Protein AF-A0A527VQA4-F1 (afdb_monomer)

Secondary structure (DSSP, 8-state):
-------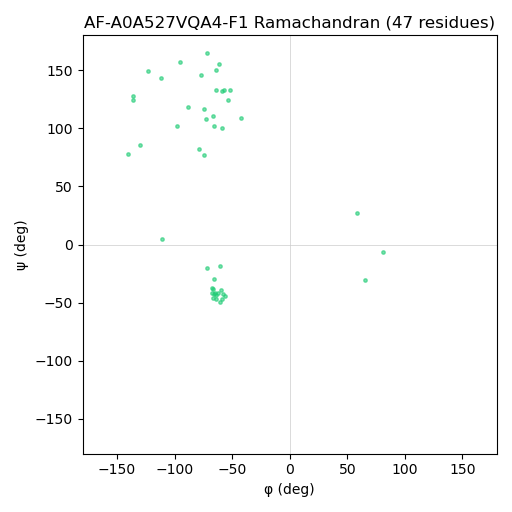--SS-TTSS-HHHHHHHHHHHHHHHHSTT------PPP-S--

Structure (mmCIF, N/CA/C/O backbone):
data_AF-A0A527VQA4-F1
#
_entry.id   AF-A0A527VQA4-F1
#
loop_
_atom_site.group_PDB
_atom_site.id
_atom_site.type_symbol
_atom_site.label_atom_id
_atom_site.label_alt_id
_atom_site.label_comp_id
_atom_site.label_asym_id
_atom_site.label_entity_id
_atom_site.label_seq_id
_atom_site.pdbx_PDB_ins_code
_atom_site.Cartn_x
_atom_site.Cartn_y
_atom_site.Cartn_z
_atom_site.occupancy
_atom_site.B_iso_or_equiv
_atom_site.auth_seq_id
_atom_site.auth_comp_id
_atom_site.auth_asym_id
_atom_site.auth_atom_id
_atom_site.pdbx_PDB_model_num
ATOM 1 N N . MET A 1 1 ? 21.066 22.685 -32.134 1.00 45.19 1 MET A N 1
ATOM 2 C CA . MET A 1 1 ? 21.375 21.536 -31.256 1.00 45.19 1 MET A CA 1
ATOM 3 C C . MET A 1 1 ? 20.152 21.273 -30.391 1.00 45.19 1 MET A C 1
ATOM 5 O O . MET A 1 1 ? 20.042 21.847 -29.320 1.00 45.19 1 MET A O 1
ATOM 9 N N . ASN A 1 2 ? 19.199 20.481 -30.890 1.00 43.97 2 ASN A N 1
ATOM 10 C CA . ASN A 1 2 ? 18.008 20.102 -30.128 1.00 43.97 2 ASN A CA 1
ATOM 11 C C . ASN A 1 2 ? 18.281 18.719 -29.547 1.00 43.97 2 ASN A C 1
ATOM 13 O O . ASN A 1 2 ? 18.269 17.733 -30.279 1.00 43.97 2 ASN A O 1
ATOM 17 N N . ALA A 1 3 ? 18.620 18.669 -28.261 1.00 47.34 3 ALA A N 1
ATOM 18 C CA . ALA A 1 3 ? 18.814 17.417 -27.551 1.00 47.34 3 ALA A CA 1
ATOM 19 C C . ALA A 1 3 ? 17.464 16.691 -27.470 1.00 47.34 3 ALA A C 1
ATOM 21 O O . ALA A 1 3 ? 16.594 17.060 -26.684 1.00 47.34 3 ALA A O 1
ATOM 22 N N . GLN A 1 4 ? 17.276 15.683 -28.321 1.00 56.94 4 GLN A N 1
ATOM 23 C CA . GLN A 1 4 ? 16.257 14.665 -28.114 1.00 56.94 4 GLN A CA 1
ATOM 24 C C . GLN A 1 4 ? 16.678 13.874 -26.875 1.00 56.94 4 GLN A C 1
ATOM 26 O O . GLN A 1 4 ? 17.700 13.191 -26.884 1.00 56.94 4 GLN A O 1
ATOM 31 N N . SER A 1 5 ? 15.924 14.029 -25.790 1.00 55.56 5 SER A N 1
ATOM 32 C CA . SER A 1 5 ? 16.024 13.203 -24.591 1.00 55.56 5 SER A CA 1
ATOM 33 C C . SER A 1 5 ? 15.762 11.751 -24.980 1.00 55.56 5 SER A C 1
ATOM 35 O O . SER A 1 5 ? 14.621 11.360 -25.206 1.00 55.56 5 SER A O 1
ATOM 37 N N . THR A 1 6 ? 16.839 10.988 -25.122 1.00 54.34 6 THR A N 1
ATOM 38 C CA . THR A 1 6 ? 16.842 9.552 -25.397 1.00 54.34 6 THR A CA 1
ATOM 39 C C . THR A 1 6 ? 15.984 8.814 -24.370 1.00 54.34 6 THR A C 1
ATOM 41 O O . THR A 1 6 ? 16.216 8.961 -23.172 1.00 54.34 6 THR A O 1
ATOM 44 N N . ASP A 1 7 ? 15.006 8.045 -24.846 1.00 57.03 7 ASP A N 1
ATOM 45 C CA . ASP A 1 7 ? 14.126 7.155 -24.080 1.00 57.03 7 ASP A CA 1
ATOM 46 C C . ASP A 1 7 ? 14.865 6.354 -22.992 1.00 57.03 7 ASP A C 1
ATOM 48 O O . ASP A 1 7 ? 15.596 5.412 -23.294 1.00 57.03 7 ASP A O 1
ATOM 52 N N . ILE A 1 8 ? 14.638 6.685 -21.714 1.00 56.22 8 ILE A N 1
ATOM 53 C CA . ILE A 1 8 ? 15.155 5.924 -20.555 1.00 56.22 8 ILE A CA 1
ATOM 54 C C . ILE A 1 8 ? 14.046 5.206 -19.764 1.00 56.22 8 ILE A C 1
ATOM 56 O O . ILE A 1 8 ? 14.322 4.619 -18.720 1.00 56.22 8 ILE A O 1
ATOM 60 N N . ALA A 1 9 ? 12.787 5.236 -20.215 1.00 60.53 9 ALA A N 1
ATOM 61 C CA . ALA A 1 9 ? 11.673 4.672 -19.453 1.00 60.53 9 ALA A CA 1
ATOM 62 C C . ALA A 1 9 ? 10.652 3.944 -20.342 1.00 60.53 9 ALA A C 1
ATOM 64 O O . ALA A 1 9 ? 9.558 4.438 -20.589 1.00 60.53 9 ALA A O 1
ATOM 65 N N . THR A 1 10 ? 10.972 2.716 -20.765 1.00 72.75 10 THR A N 1
ATOM 66 C CA . THR A 1 10 ? 9.986 1.772 -21.341 1.00 72.75 10 THR A CA 1
ATOM 67 C C . THR A 1 10 ? 8.863 1.430 -20.348 1.00 72.75 10 THR A C 1
ATOM 69 O O . THR A 1 10 ? 7.797 0.960 -20.736 1.00 72.75 10 THR A O 1
ATOM 72 N N . TYR A 1 11 ? 9.086 1.682 -19.056 1.00 78.25 11 TYR A N 1
ATOM 73 C CA . TYR A 1 11 ? 8.149 1.427 -17.969 1.00 78.25 11 TYR A CA 1
ATOM 74 C C . TYR A 1 11 ? 7.865 2.703 -17.184 1.00 78.25 11 TYR A C 1
ATOM 76 O O . TYR A 1 11 ? 8.733 3.563 -17.033 1.00 78.25 11 TYR A O 1
ATOM 84 N N . ASN A 1 12 ? 6.654 2.801 -16.633 1.00 84.56 12 ASN A N 1
ATOM 85 C CA . ASN A 1 12 ? 6.307 3.899 -15.740 1.00 84.56 12 ASN A CA 1
ATOM 86 C C . ASN A 1 12 ? 7.216 3.883 -14.495 1.00 84.56 12 ASN A C 1
ATOM 88 O O . ASN A 1 12 ? 7.723 2.834 -14.091 1.00 84.56 12 ASN A O 1
ATOM 92 N N . PHE A 1 13 ? 7.396 5.037 -13.850 1.00 84.69 13 PHE A N 1
ATOM 93 C CA . PHE A 1 13 ? 8.135 5.119 -12.589 1.00 84.69 13 PHE A CA 1
ATOM 94 C C . PHE A 1 13 ? 7.586 4.098 -11.582 1.00 84.69 13 PHE A C 1
ATOM 96 O O . PHE A 1 13 ? 6.370 4.016 -11.392 1.00 84.69 13 PHE A O 1
ATOM 103 N N . ALA A 1 14 ? 8.473 3.344 -10.929 1.00 88.19 14 ALA A N 1
ATOM 104 C CA . ALA A 1 14 ? 8.123 2.235 -10.037 1.00 88.19 14 ALA A CA 1
ATOM 105 C C . ALA A 1 14 ? 7.302 1.109 -10.701 1.00 88.19 14 ALA A C 1
ATOM 107 O O . ALA A 1 14 ? 6.548 0.431 -10.005 1.00 88.19 14 ALA A O 1
ATOM 108 N N . TYR A 1 15 ? 7.439 0.919 -12.022 1.00 87.94 15 TYR A N 1
ATOM 109 C CA . TYR A 1 15 ? 6.850 -0.148 -12.852 1.00 87.94 15 TYR A CA 1
ATOM 110 C C . TYR A 1 15 ? 5.311 -0.130 -12.978 1.00 87.94 15 TYR A C 1
ATOM 112 O O . TYR A 1 15 ? 4.754 -0.479 -14.015 1.00 87.94 15 TYR A O 1
ATOM 120 N N . LEU A 1 16 ? 4.613 0.343 -11.951 1.00 88.88 16 LEU A N 1
ATOM 121 C CA . LEU A 1 16 ? 3.162 0.374 -11.834 1.00 88.88 16 LEU A CA 1
ATOM 122 C C . LEU A 1 16 ? 2.541 1.503 -12.665 1.00 88.88 16 LEU A C 1
ATOM 124 O O . LEU A 1 16 ? 3.072 2.613 -12.740 1.00 88.88 16 LEU A O 1
ATOM 128 N N . ASP A 1 17 ? 1.347 1.268 -13.209 1.00 89.62 17 ASP A N 1
ATOM 129 C CA . ASP A 1 17 ? 0.534 2.337 -13.794 1.00 89.62 17 A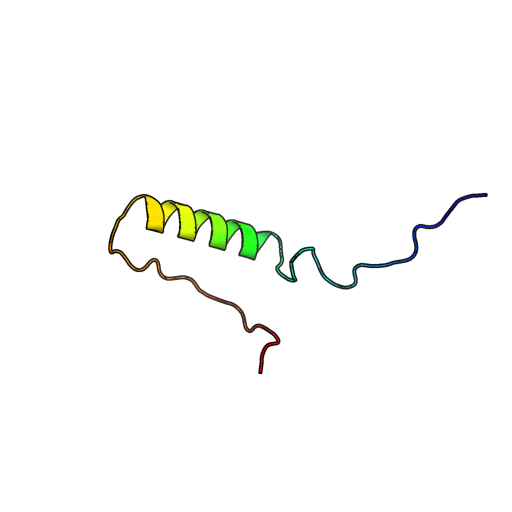SP A CA 1
ATOM 130 C C . ASP A 1 17 ? -0.055 3.272 -12.715 1.00 89.62 17 ASP A C 1
ATOM 132 O O . ASP A 1 17 ? -0.084 2.979 -11.513 1.00 89.62 17 ASP A O 1
ATOM 136 N N . GLU A 1 18 ? -0.536 4.441 -13.137 1.00 91.31 18 GLU A N 1
ATOM 137 C CA . GLU A 1 18 ? -1.051 5.449 -12.202 1.00 91.31 18 GLU A CA 1
ATOM 138 C C . GLU A 1 18 ? -2.321 5.007 -11.464 1.00 91.31 18 GLU A C 1
ATOM 140 O O . GLU A 1 18 ? -2.550 5.398 -10.312 1.00 91.31 18 GLU A O 1
ATOM 145 N N . GLN A 1 19 ? -3.136 4.158 -12.093 1.00 90.81 19 GLN A N 1
ATOM 146 C CA . GLN A 1 19 ? -4.344 3.615 -11.479 1.00 90.81 19 GLN A CA 1
ATOM 147 C C . GLN A 1 19 ? -3.992 2.693 -10.306 1.00 90.81 19 GLN A C 1
ATOM 149 O O . GLN A 1 19 ? -4.563 2.828 -9.220 1.00 90.81 19 GLN A O 1
AT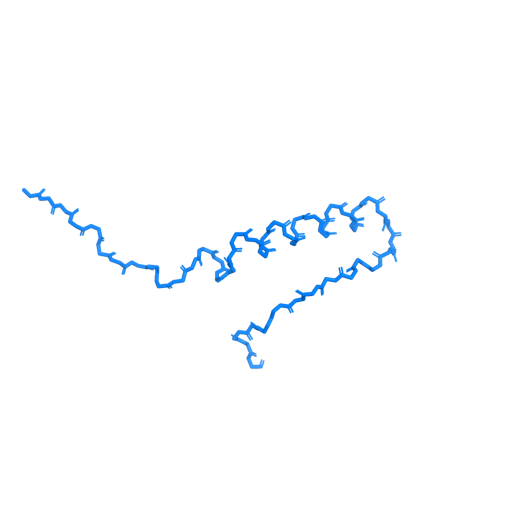OM 154 N N . THR A 1 20 ? -3.020 1.800 -10.488 1.00 91.06 20 THR A N 1
ATOM 155 C CA . THR A 1 20 ? -2.583 0.863 -9.450 1.00 91.06 20 THR A CA 1
ATOM 156 C C . THR A 1 20 ? -1.941 1.615 -8.297 1.00 91.06 20 THR A C 1
ATOM 158 O O . THR A 1 20 ? -2.295 1.379 -7.144 1.00 91.06 20 THR A O 1
ATOM 161 N N . LYS A 1 21 ? -1.101 2.620 -8.580 1.00 92.88 21 LYS A N 1
ATOM 162 C CA . LYS A 1 21 ? -0.562 3.503 -7.533 1.00 92.88 21 LYS A CA 1
ATOM 163 C C . LYS A 1 21 ? -1.676 4.206 -6.754 1.00 92.88 21 LYS A C 1
ATOM 165 O O . LYS A 1 21 ? -1.610 4.294 -5.530 1.00 92.88 21 LYS A O 1
ATOM 170 N N . ARG A 1 22 ? -2.723 4.708 -7.424 1.00 93.50 22 ARG A N 1
ATOM 171 C CA . ARG A 1 22 ? -3.888 5.324 -6.756 1.00 93.50 22 ARG A CA 1
ATOM 172 C C . ARG A 1 22 ? -4.623 4.325 -5.858 1.00 93.50 22 ARG A C 1
ATOM 174 O O . ARG A 1 22 ? -5.005 4.692 -4.748 1.00 93.50 22 ARG A O 1
ATOM 181 N N . MET A 1 23 ? -4.800 3.088 -6.313 1.00 94.81 23 MET A N 1
ATOM 182 C CA . MET A 1 23 ? -5.414 2.022 -5.520 1.00 94.81 23 MET A CA 1
ATOM 183 C C . MET A 1 23 ? -4.576 1.671 -4.286 1.00 94.81 23 MET A C 1
ATOM 185 O O . MET A 1 23 ? -5.120 1.646 -3.184 1.00 94.81 23 MET A O 1
ATOM 189 N N . ILE A 1 24 ? -3.258 1.502 -4.442 1.00 93.75 24 ILE A N 1
ATOM 190 C CA . ILE A 1 24 ? -2.330 1.237 -3.330 1.00 93.75 24 ILE A CA 1
ATOM 191 C C . ILE A 1 24 ? -2.386 2.368 -2.300 1.00 93.75 24 ILE A C 1
ATOM 193 O O . ILE A 1 24 ? -2.554 2.106 -1.112 1.00 93.75 24 ILE A O 1
ATOM 197 N N . ARG A 1 25 ? -2.340 3.636 -2.737 1.00 95.81 25 ARG A N 1
ATOM 198 C CA . ARG A 1 25 ? -2.448 4.795 -1.830 1.00 95.81 25 ARG A CA 1
ATOM 199 C C . ARG A 1 25 ? -3.730 4.748 -0.992 1.00 95.81 25 ARG A C 1
ATOM 201 O O . ARG A 1 25 ? -3.682 4.973 0.213 1.00 95.81 25 ARG A O 1
ATOM 208 N N . ARG A 1 26 ? -4.871 4.416 -1.605 1.00 95.31 26 ARG A N 1
ATOM 209 C CA . ARG A 1 26 ? -6.155 4.269 -0.896 1.00 95.31 26 ARG A CA 1
ATOM 210 C C . ARG A 1 26 ? -6.143 3.107 0.097 1.00 95.31 26 ARG A C 1
ATOM 212 O 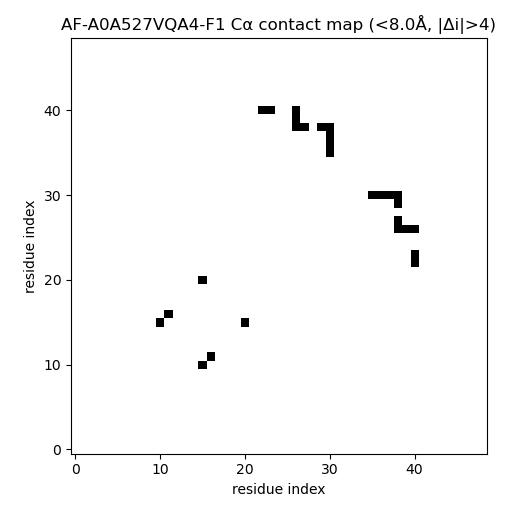O . ARG A 1 26 ? -6.653 3.264 1.204 1.00 95.31 26 ARG A O 1
ATOM 219 N N . ALA A 1 27 ? -5.565 1.970 -0.284 1.00 94.75 27 ALA A N 1
ATOM 220 C CA . ALA A 1 27 ? -5.466 0.805 0.587 1.00 94.75 27 ALA A CA 1
ATOM 221 C C . ALA A 1 27 ? -4.596 1.093 1.820 1.00 94.75 27 ALA A C 1
ATOM 223 O O . ALA A 1 27 ? -5.008 0.788 2.936 1.00 94.75 27 ALA A O 1
ATOM 224 N N . ILE A 1 28 ? -3.457 1.768 1.632 1.00 95.25 28 ILE A N 1
ATOM 225 C CA . ILE A 1 28 ? -2.568 2.190 2.724 1.00 95.25 28 ILE A CA 1
ATOM 226 C C . ILE A 1 28 ? -3.298 3.128 3.686 1.00 95.25 28 ILE A C 1
ATOM 228 O O . ILE A 1 28 ? -3.300 2.886 4.889 1.00 95.25 28 ILE A O 1
ATOM 232 N N . LEU A 1 29 ? -3.972 4.164 3.173 1.00 96.88 29 LEU A N 1
ATOM 233 C CA . LEU A 1 29 ? -4.723 5.093 4.025 1.00 96.88 29 LEU A CA 1
ATOM 234 C C . LEU A 1 29 ? -5.819 4.378 4.831 1.00 96.88 29 LEU A C 1
ATOM 236 O O . LEU A 1 29 ? -5.996 4.673 6.010 1.00 96.88 29 LEU A O 1
ATOM 240 N N . LYS A 1 30 ? -6.515 3.401 4.232 1.00 95.31 30 LYS A N 1
ATOM 241 C CA . LYS A 1 30 ? -7.513 2.582 4.938 1.00 95.31 30 LYS A CA 1
ATOM 242 C C . LYS A 1 30 ? -6.879 1.691 6.012 1.00 95.31 30 LYS A C 1
ATOM 244 O O . LYS A 1 30 ? -7.461 1.544 7.080 1.00 95.31 30 LYS A O 1
ATOM 249 N N . GLY A 1 31 ? -5.701 1.126 5.745 1.00 96.50 31 GLY A N 1
ATOM 250 C CA . GLY A 1 31 ? -4.975 0.285 6.701 1.00 96.50 31 GLY A CA 1
ATOM 251 C C . GLY A 1 31 ? -4.466 1.074 7.906 1.00 96.50 31 GLY A C 1
ATOM 252 O O . GLY A 1 31 ? -4.540 0.593 9.030 1.00 96.50 31 GLY A O 1
ATOM 253 N N . ILE A 1 32 ? -4.027 2.318 7.690 1.00 96.38 32 ILE A N 1
ATOM 254 C CA . ILE A 1 32 ? -3.641 3.229 8.778 1.00 96.38 32 ILE A CA 1
ATOM 255 C C . ILE A 1 32 ? -4.866 3.637 9.607 1.00 96.38 32 ILE A C 1
ATOM 257 O O . ILE A 1 32 ? -4.796 3.678 10.831 1.00 96.38 32 ILE A O 1
ATOM 261 N N . ALA A 1 33 ? -5.994 3.927 8.953 1.00 97.56 33 ALA A N 1
ATOM 262 C CA . ALA A 1 33 ? -7.211 4.367 9.633 1.00 97.56 33 ALA A CA 1
ATOM 263 C C . ALA A 1 33 ? -7.921 3.254 10.429 1.00 97.56 33 ALA A C 1
ATOM 265 O O . ALA A 1 33 ? -8.720 3.564 11.310 1.00 97.56 33 ALA A O 1
ATOM 266 N N . ILE A 1 34 ? -7.663 1.976 10.123 1.00 96.00 34 ILE A N 1
ATOM 267 C CA . ILE A 1 34 ? -8.306 0.826 10.776 1.00 96.00 34 ILE A CA 1
ATOM 268 C C . ILE A 1 34 ?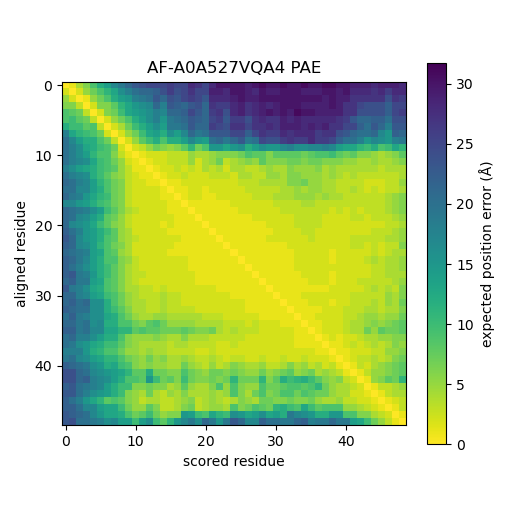 -7.229 -0.175 11.231 1.00 96.00 34 ILE A C 1
ATOM 270 O O . ILE A 1 34 ? -6.926 -1.133 10.512 1.00 96.00 34 ILE A O 1
ATOM 274 N N . PRO A 1 35 ? -6.643 0.018 12.426 1.00 95.06 35 PRO A N 1
ATOM 275 C CA . PRO A 1 35 ? -5.615 -0.875 12.952 1.00 95.06 35 PRO A CA 1
ATOM 276 C C . PRO A 1 35 ? -6.107 -2.325 13.044 1.00 95.06 35 PRO A C 1
ATOM 278 O O . PRO A 1 35 ? -7.204 -2.593 13.527 1.00 95.06 35 PRO A O 1
ATOM 281 N N . GLY A 1 36 ? -5.290 -3.270 12.574 1.00 93.88 36 GLY A N 1
ATOM 282 C CA . GLY A 1 36 ? -5.605 -4.704 12.590 1.00 93.88 36 GLY A CA 1
ATOM 283 C C . GLY A 1 36 ? -6.512 -5.191 11.451 1.00 93.88 36 GLY A C 1
ATOM 284 O O . GLY A 1 36 ? -6.675 -6.399 11.291 1.00 93.88 36 GLY A O 1
ATOM 285 N N . TYR A 1 37 ? -7.060 -4.299 10.620 1.00 94.38 37 TYR A N 1
ATOM 286 C CA . TYR A 1 37 ? -7.856 -4.687 9.455 1.00 94.38 37 TYR A CA 1
ATOM 287 C C . TYR A 1 37 ? -6.976 -4.903 8.218 1.00 94.38 37 TYR A C 1
ATOM 289 O O . TYR A 1 37 ? -6.339 -3.978 7.710 1.00 94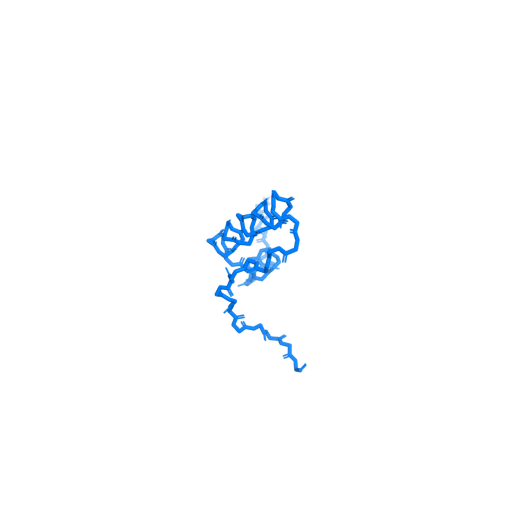.38 37 TYR A O 1
ATOM 297 N N . GLN A 1 38 ? -6.982 -6.129 7.690 1.00 94.38 38 GLN A N 1
ATOM 298 C CA . GLN A 1 38 ? -6.331 -6.449 6.421 1.00 94.38 38 GLN A CA 1
ATOM 299 C C . GLN A 1 38 ? -7.149 -5.868 5.270 1.00 94.38 38 GLN A C 1
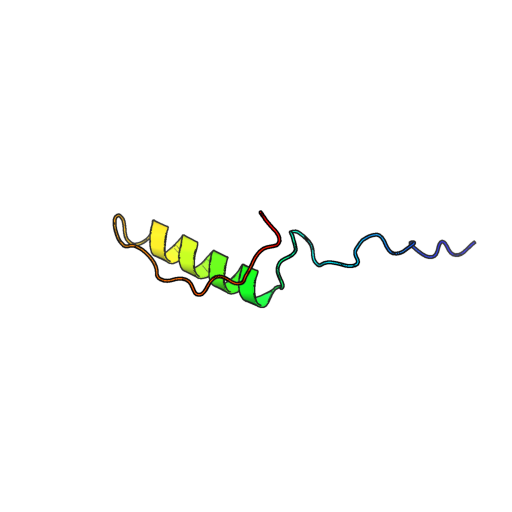ATOM 301 O O . GLN A 1 38 ? -8.239 -6.346 4.951 1.00 94.38 38 GLN A O 1
ATOM 306 N N . VAL A 1 39 ? -6.631 -4.813 4.646 1.00 94.44 39 VAL A N 1
ATOM 307 C CA . VAL A 1 39 ? -7.302 -4.185 3.511 1.00 94.44 39 VAL A CA 1
ATOM 308 C C . VAL A 1 39 ? -7.136 -5.076 2.278 1.00 94.44 39 VAL A C 1
ATOM 310 O O . VAL A 1 39 ? -6.004 -5.251 1.823 1.00 94.44 39 VAL A O 1
ATOM 313 N N . PRO A 1 40 ? -8.228 -5.616 1.701 1.00 92.19 40 PRO A N 1
ATOM 314 C CA . PRO A 1 40 ? -8.128 -6.403 0.484 1.00 92.19 40 PRO A CA 1
ATOM 315 C C . PRO A 1 40 ? -7.633 -5.519 -0.663 1.00 92.19 40 PRO A C 1
ATOM 317 O O . PRO A 1 40 ? -8.133 -4.411 -0.881 1.00 92.19 40 PRO A O 1
ATOM 320 N N . PHE A 1 41 ? -6.650 -6.024 -1.402 1.00 88.94 41 PHE A N 1
ATOM 321 C CA . PHE A 1 41 ? -6.036 -5.340 -2.529 1.00 88.94 41 PHE A CA 1
ATOM 322 C C . PHE A 1 41 ? -5.865 -6.322 -3.691 1.00 88.94 41 PHE A C 1
ATOM 324 O O . PHE A 1 41 ? -5.247 -7.373 -3.538 1.00 88.94 41 PHE A O 1
ATOM 331 N N . ALA A 1 42 ? -6.417 -5.978 -4.856 1.00 83.06 42 ALA A N 1
ATOM 332 C CA . ALA A 1 42 ? -6.257 -6.753 -6.083 1.00 83.06 42 ALA A CA 1
ATOM 333 C C . ALA A 1 42 ? -4.886 -6.444 -6.703 1.00 83.06 42 ALA A C 1
ATOM 335 O O . ALA A 1 42 ? -4.764 -5.575 -7.570 1.00 83.06 42 ALA A O 1
ATOM 336 N N . SER A 1 43 ? -3.848 -7.109 -6.189 1.00 79.31 43 SER A N 1
ATOM 337 C CA . SER A 1 43 ? -2.493 -6.976 -6.724 1.00 79.31 43 SER A CA 1
ATOM 338 C C . SER A 1 43 ? -2.414 -7.493 -8.155 1.00 79.31 43 SER A C 1
ATOM 340 O O . SER A 1 43 ? -3.145 -8.402 -8.544 1.00 79.31 43 SER A O 1
ATOM 342 N N . ARG A 1 44 ? -1.501 -6.910 -8.931 1.00 83.19 44 ARG A N 1
ATOM 343 C CA . ARG A 1 44 ? -1.132 -7.401 -10.260 1.00 83.19 44 ARG A CA 1
ATOM 344 C C . ARG A 1 44 ? 0.098 -8.293 -10.150 1.00 83.19 44 ARG A C 1
ATOM 346 O O . ARG A 1 44 ? 0.860 -8.159 -9.189 1.00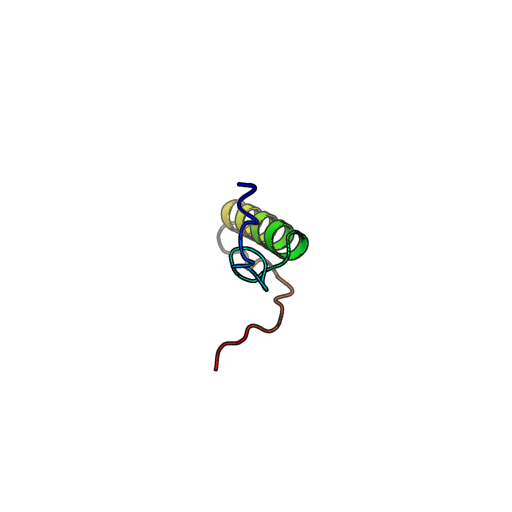 83.19 44 ARG A O 1
ATOM 353 N N . GLU A 1 45 ? 0.280 -9.176 -11.125 1.00 83.81 45 GLU A N 1
ATOM 354 C CA . GLU A 1 45 ? 1.500 -9.972 -11.247 1.00 83.81 45 GLU A CA 1
ATOM 355 C C . GLU A 1 45 ? 2.708 -9.039 -11.385 1.00 83.81 45 GLU A C 1
ATOM 357 O O . GLU A 1 45 ? 2.675 -8.065 -12.142 1.00 83.81 45 GLU A O 1
ATOM 362 N N . MET A 1 46 ? 3.747 -9.306 -10.599 1.00 88.19 46 MET A N 1
ATOM 363 C CA . MET A 1 46 ? 4.998 -8.554 -10.616 1.00 88.19 46 MET A CA 1
ATOM 364 C C . MET A 1 46 ? 6.097 -9.457 -11.175 1.00 88.19 46 MET A C 1
ATOM 366 O O . MET A 1 46 ? 6.102 -10.648 -10.864 1.00 88.19 46 MET A O 1
ATOM 370 N N . PRO A 1 47 ? 7.043 -8.920 -11.964 1.00 83.38 47 PRO A N 1
ATOM 371 C CA . PRO A 1 47 ? 8.178 -9.677 -12.469 1.00 83.38 47 PRO A CA 1
ATOM 372 C C . PRO A 1 47 ? 9.185 -9.890 -11.333 1.00 83.38 47 PRO A C 1
ATOM 374 O O . PRO A 1 47 ? 10.192 -9.192 -11.228 1.00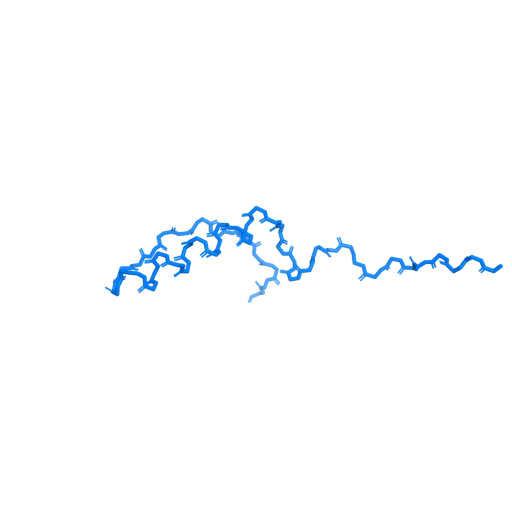 83.38 47 PRO A O 1
ATOM 377 N N . MET A 1 48 ? 8.874 -10.826 -10.441 1.00 79.00 48 MET A N 1
ATOM 378 C CA . MET A 1 48 ? 9.747 -11.279 -9.367 1.00 79.00 48 MET A CA 1
ATOM 379 C C . MET A 1 48 ? 9.665 -12.814 -9.307 1.00 79.00 48 MET A C 1
ATOM 381 O O . MET A 1 48 ? 8.546 -13.329 -9.310 1.00 79.00 48 MET A O 1
ATOM 385 N N . PRO A 1 49 ? 10.802 -13.534 -9.337 1.00 71.19 49 PRO A N 1
ATOM 386 C CA . PRO A 1 49 ? 10.833 -14.990 -9.202 1.00 71.19 49 PRO A CA 1
ATOM 387 C C . PRO A 1 49 ? 10.551 -15.456 -7.769 1.00 71.19 49 PRO A C 1
ATOM 389 O O . PRO A 1 49 ? 10.859 -14.694 -6.822 1.00 71.19 49 PRO A O 1
#

Radius of gyration: 16.56 Å; Cα contacts (8 Å, |Δi|>4): 14; chains: 1; bounding box: 30×36×44 Å

Foldseek 3Di:
DDDDPPDPPPADVVNDDPVLVVQVVVQVVVCVVDPPDRRDDPDDDDPDD

Sequence (49 aa):
MNAQSTDIATYNFAYLDEQTKRMIRRAILKGIAIPGYQVPFASREMPMP

Mean predicted aligned error: 8.71 Å

Solvent-accessible surface area (backbone atoms only — not comparable to full-atom values): 3472 Å² total; per-residue (Å²): 137,80,84,75,81,74,89,87,62,100,53,49,80,90,68,47,54,72,68,58,51,53,51,50,54,53,44,51,54,51,32,70,76,35,80,94,52,84,63,88,72,92,76,75,94,66,102,68,134

pLDDT: mean 82.94, std 15.62, range [43.97, 97.56]